Protein AF-A0A6P0HXP1-F1 (afdb_monomer_lite)

Sequence (65 aa):
MRLPKQTPPVKRPDLISPSLAVDVVHGRGEDLVRIRMDLMHGANYNDPAPYNYPTYNQIKFSGWG

Radius of gyration: 26.82 Å; chains: 1; bounding box: 44×51×71 Å

Structure (mmCIF, N/CA/C/O backbone):
data_AF-A0A6P0HXP1-F1
#
_entry.id   AF-A0A6P0HXP1-F1
#
loop_
_atom_site.group_PDB
_atom_site.id
_atom_site.type_symbol
_atom_site.label_atom_id
_atom_site.label_alt_id
_atom_site.label_comp_id
_atom_site.label_asym_id
_atom_site.label_entity_id
_atom_site.label_seq_id
_atom_site.pdbx_PDB_ins_code
_atom_site.Cartn_x
_atom_site.Cartn_y
_atom_site.Cartn_z
_atom_site.occupancy
_atom_site.B_iso_or_equiv
_atom_site.auth_seq_id
_atom_site.auth_comp_id
_atom_site.auth_asym_id
_atom_site.auth_atom_id
_atom_site.pdbx_PDB_model_num
ATOM 1 N N . MET A 1 1 ? -21.815 -38.188 27.722 1.00 64.38 1 MET A N 1
ATOM 2 C CA . MET A 1 1 ? -20.857 -37.161 28.188 1.00 64.38 1 MET A CA 1
ATOM 3 C C . MET A 1 1 ? -21.224 -35.854 27.490 1.00 64.38 1 MET A C 1
ATOM 5 O O . MET A 1 1 ? -21.250 -35.845 26.268 1.00 64.38 1 MET A O 1
ATOM 9 N N . ARG A 1 2 ? -21.641 -34.808 28.218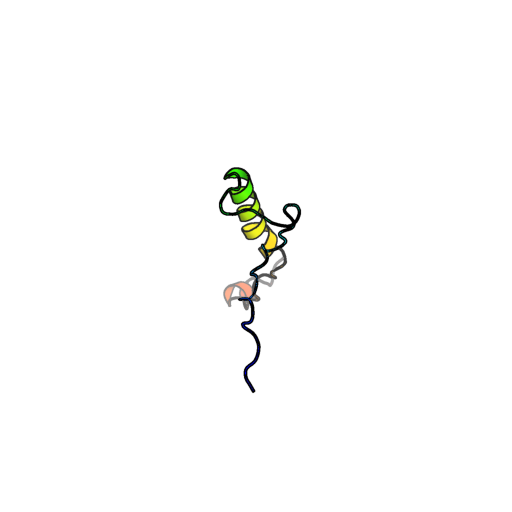 1.00 74.75 2 ARG A N 1
ATOM 10 C CA . ARG A 1 2 ? -22.086 -33.529 27.631 1.00 74.75 2 ARG A CA 1
ATOM 11 C C . ARG A 1 2 ? -21.079 -32.460 28.020 1.00 74.75 2 ARG A C 1
ATOM 13 O O . ARG A 1 2 ? -20.900 -32.205 29.207 1.00 74.75 2 ARG A O 1
ATOM 20 N N . LEU A 1 3 ? -20.405 -31.888 27.029 1.00 81.25 3 LEU A N 1
ATOM 21 C CA . LEU A 1 3 ? -19.461 -30.809 27.278 1.00 81.25 3 LEU A CA 1
ATOM 22 C C . LEU A 1 3 ? -20.225 -29.562 27.757 1.00 81.25 3 LEU A C 1
ATOM 24 O O . LEU A 1 3 ? -21.361 -29.336 27.320 1.00 81.25 3 LEU A O 1
ATOM 28 N N . PRO A 1 4 ? -19.640 -28.771 28.671 1.00 87.38 4 PRO A N 1
ATOM 29 C CA . PRO A 1 4 ? -20.229 -27.513 29.107 1.00 87.38 4 PRO A CA 1
ATOM 30 C C . PRO A 1 4 ? -20.433 -26.569 27.917 1.00 87.38 4 PRO A C 1
ATOM 32 O O . PRO A 1 4 ? -19.745 -26.661 26.899 1.00 87.38 4 PRO A O 1
ATOM 35 N N . LYS A 1 5 ? -21.411 -25.665 28.045 1.00 85.38 5 LYS A N 1
ATOM 36 C CA . LYS A 1 5 ? -21.771 -24.700 27.000 1.00 85.38 5 LYS A CA 1
ATOM 37 C C . LYS A 1 5 ? -20.539 -23.860 26.653 1.00 85.38 5 LYS A C 1
ATOM 39 O O . LYS A 1 5 ? -20.085 -23.070 27.476 1.00 85.38 5 LYS A O 1
ATOM 44 N N . GLN A 1 6 ? -19.995 -24.058 25.456 1.00 86.69 6 GLN A N 1
ATOM 45 C CA . GLN A 1 6 ? -18.848 -23.288 24.989 1.00 86.69 6 GLN A CA 1
ATOM 46 C C . GLN A 1 6 ? -19.297 -21.886 24.579 1.00 86.69 6 GLN A C 1
ATOM 48 O O . GLN A 1 6 ? -20.374 -21.701 24.006 1.00 86.69 6 GLN A O 1
ATOM 53 N N . THR A 1 7 ? -18.482 -20.890 24.905 1.00 84.69 7 THR A N 1
ATOM 54 C CA . THR A 1 7 ? -18.656 -19.521 24.426 1.00 84.69 7 THR A CA 1
ATOM 55 C C . THR A 1 7 ? -18.422 -19.468 22.914 1.00 84.69 7 THR A C 1
ATOM 57 O O . THR A 1 7 ? -17.540 -20.169 22.411 1.00 84.69 7 THR A O 1
ATOM 60 N N . PRO A 1 8 ? 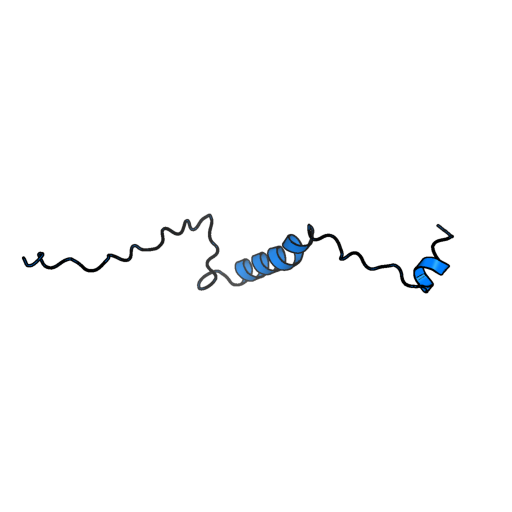-19.195 -18.657 22.166 1.00 83.94 8 PRO A N 1
ATOM 61 C CA . PRO A 1 8 ? -18.946 -18.468 20.745 1.00 83.94 8 PRO A CA 1
ATOM 62 C C . PRO A 1 8 ? -17.541 -17.883 20.525 1.00 83.94 8 PRO A C 1
ATOM 64 O O . PRO A 1 8 ? -17.047 -17.145 21.385 1.00 83.94 8 PRO A O 1
ATOM 67 N N . PRO A 1 9 ? -16.894 -18.181 19.385 1.00 81.69 9 PRO A N 1
ATOM 68 C CA . PRO A 1 9 ? -15.599 -17.608 19.053 1.00 81.69 9 PRO A CA 1
ATOM 69 C C . PRO A 1 9 ? -15.654 -16.079 19.111 1.00 81.69 9 PRO A C 1
ATOM 71 O O . PRO A 1 9 ? -16.485 -15.448 18.459 1.00 81.69 9 PRO A O 1
ATOM 74 N N . VAL A 1 10 ? -14.758 -15.476 19.889 1.00 81.94 10 VAL A N 1
ATOM 75 C CA . VAL A 1 10 ? -14.613 -14.020 19.923 1.00 81.94 10 VAL A CA 1
ATOM 76 C C . VAL A 1 10 ? -13.897 -13.593 18.647 1.00 81.94 10 VAL A C 1
ATOM 78 O O . VAL A 1 10 ? -12.713 -13.887 18.472 1.00 81.94 10 VAL A O 1
ATOM 81 N N . LYS A 1 11 ? -14.599 -12.883 17.758 1.00 77.69 11 LYS A N 1
ATOM 82 C CA . LYS A 1 11 ? -13.960 -12.192 16.635 1.00 77.69 11 LYS A CA 1
ATOM 83 C C . LYS A 1 11 ? -13.250 -10.965 17.204 1.00 77.69 11 LYS A C 1
ATOM 85 O O . LYS A 1 11 ? -13.898 -10.008 17.622 1.00 77.69 11 LYS A O 1
ATOM 90 N N . ARG A 1 12 ? -11.924 -11.037 17.321 1.00 73.38 12 ARG A N 1
ATOM 91 C CA . ARG A 1 12 ? -11.115 -9.892 17.754 1.00 73.38 12 ARG A CA 1
ATOM 92 C C . ARG 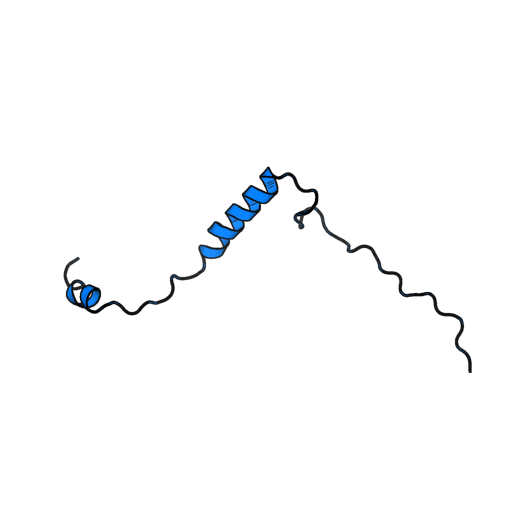A 1 12 ? -11.145 -8.830 16.648 1.00 73.38 12 ARG A C 1
ATOM 94 O O . ARG A 1 12 ? -11.190 -9.220 15.481 1.00 73.38 12 ARG A O 1
ATOM 101 N N . PRO A 1 13 ? -11.134 -7.529 16.983 1.00 79.12 13 PRO A N 1
ATOM 102 C CA . PRO A 1 13 ? -10.863 -6.502 15.989 1.00 79.12 13 PRO A CA 1
ATOM 103 C C . PRO A 1 13 ? -9.537 -6.831 15.310 1.00 79.12 13 PRO A C 1
ATOM 105 O O . PRO A 1 13 ? -8.581 -7.210 15.997 1.00 79.12 13 PRO A O 1
ATOM 108 N N . ASP A 1 14 ? -9.483 -6.704 13.987 1.00 75.38 14 ASP A N 1
ATOM 109 C CA . ASP A 1 14 ? -8.210 -6.791 13.290 1.00 75.38 14 ASP A CA 1
ATOM 110 C C . ASP A 1 14 ? -7.291 -5.718 13.883 1.00 75.38 14 ASP A C 1
ATOM 112 O O . ASP A 1 14 ? -7.662 -4.548 14.008 1.00 75.38 14 ASP A O 1
ATOM 116 N N . LEU A 1 15 ? -6.108 -6.132 14.333 1.00 72.62 15 LEU A N 1
ATOM 117 C CA . LEU A 1 15 ? -5.072 -5.205 14.769 1.00 72.62 15 LEU A CA 1
ATOM 118 C C . LEU A 1 15 ? -4.498 -4.559 13.512 1.00 72.62 15 LEU A C 1
ATOM 120 O O . LEU A 1 15 ? -3.527 -5.036 12.931 1.00 72.62 15 LEU A O 1
ATOM 124 N N . ILE A 1 16 ? -5.150 -3.494 13.062 1.00 69.00 16 ILE A N 1
ATOM 125 C CA . ILE A 1 16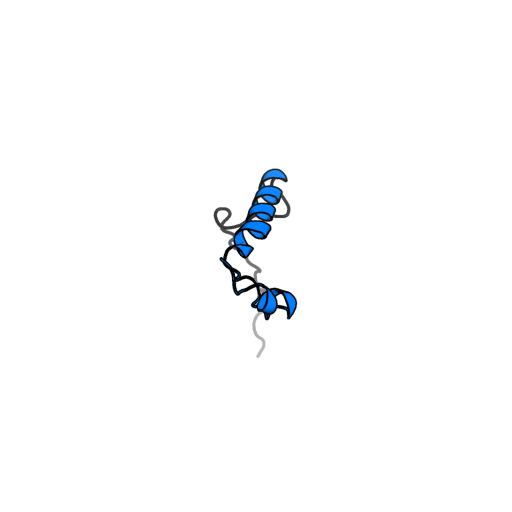 ? -4.679 -2.678 11.952 1.00 69.00 16 ILE A CA 1
ATOM 126 C C . ILE A 1 16 ? -3.641 -1.721 12.531 1.00 69.00 16 ILE A C 1
ATOM 128 O O . ILE A 1 16 ? -3.934 -0.993 13.476 1.00 69.00 16 ILE A O 1
ATOM 132 N N . SER A 1 17 ? -2.425 -1.722 11.987 1.00 74.56 17 SER A N 1
ATOM 133 C CA . SER A 1 17 ? -1.437 -0.683 12.283 1.00 74.56 17 SER A CA 1
ATOM 134 C C . SER A 1 17 ? -1.737 0.517 11.381 1.00 74.56 17 SER A C 1
ATOM 136 O O . SER A 1 17 ? -1.473 0.426 10.181 1.00 74.56 17 SER A O 1
ATOM 138 N N . PRO A 1 18 ? -2.293 1.634 11.894 1.00 68.88 18 PRO A N 1
ATOM 139 C CA . PRO A 1 18 ? -2.745 2.729 11.033 1.00 68.88 18 PRO A CA 1
ATOM 140 C C . PRO A 1 18 ? -1.592 3.402 10.285 1.00 68.88 18 PRO A C 1
ATOM 142 O O . PRO A 1 18 ? -1.787 3.950 9.212 1.00 68.88 18 PRO A O 1
ATOM 145 N N . SER A 1 19 ? -0.370 3.323 10.820 1.00 74.88 19 SER A N 1
ATOM 146 C CA . SER A 1 19 ? 0.836 3.821 10.154 1.00 74.88 19 SER A CA 1
ATOM 147 C C . SER A 1 19 ? 1.291 2.958 8.975 1.00 74.88 19 SER A C 1
ATOM 149 O O . SER A 1 19 ? 2.130 3.399 8.198 1.00 74.88 19 SER A O 1
ATOM 151 N N . LEU A 1 20 ? 0.784 1.728 8.856 1.00 75.56 20 LEU A N 1
ATOM 152 C CA . LEU A 1 20 ? 1.123 0.787 7.783 1.00 75.56 20 LEU A CA 1
ATOM 153 C C . LEU A 1 20 ? -0.063 0.502 6.853 1.00 75.56 20 LEU A C 1
ATOM 155 O O . LEU A 1 20 ? 0.064 -0.304 5.934 1.00 75.56 20 LEU A O 1
ATOM 159 N N . ALA A 1 21 ? -1.218 1.119 7.101 1.00 74.25 21 ALA A N 1
ATOM 160 C CA . ALA A 1 21 ? -2.458 0.834 6.397 1.00 74.25 21 ALA A CA 1
ATOM 161 C C . ALA A 1 21 ? -3.070 2.113 5.819 1.00 74.25 21 ALA A C 1
ATOM 163 O O . ALA A 1 21 ? -2.988 3.187 6.408 1.00 74.25 21 ALA A O 1
ATOM 164 N N . VAL A 1 22 ? -3.713 1.978 4.660 1.00 73.12 22 VAL A N 1
ATOM 165 C CA . VAL A 1 22 ? -4.430 3.065 3.989 1.00 73.12 22 VAL A CA 1
ATOM 166 C C . VAL A 1 22 ? -5.921 2.884 4.248 1.00 73.12 22 VAL A C 1
ATOM 168 O O . VAL A 1 22 ? -6.492 1.865 3.859 1.00 73.12 22 VAL A O 1
ATOM 171 N N . ASP A 1 23 ? -6.560 3.863 4.889 1.00 79.06 23 ASP A N 1
ATOM 172 C CA . ASP A 1 23 ? -8.016 3.868 5.047 1.00 79.06 23 ASP A CA 1
ATOM 173 C C . ASP A 1 23 ? -8.679 4.322 3.741 1.00 79.06 23 ASP A C 1
ATOM 175 O O . ASP A 1 23 ? -8.729 5.507 3.422 1.00 79.06 23 ASP A O 1
ATOM 179 N N . VAL A 1 24 ? -9.191 3.360 2.977 1.00 80.50 24 VAL A N 1
ATOM 180 C CA . VAL A 1 24 ? -9.889 3.602 1.706 1.00 80.50 24 VAL A CA 1
ATOM 181 C C . VAL A 1 24 ? -11.349 4.031 1.873 1.00 80.50 24 VAL A C 1
ATOM 183 O O . VAL A 1 24 ? -11.974 4.414 0.886 1.00 80.50 24 VAL A O 1
ATOM 186 N N . VAL A 1 25 ? -11.905 3.957 3.087 1.00 79.94 25 VAL A N 1
ATOM 187 C CA . VAL A 1 25 ? -13.321 4.250 3.368 1.00 79.94 25 VAL A CA 1
ATOM 188 C C . VAL A 1 25 ? -13.486 5.651 3.952 1.00 79.94 25 VAL A C 1
ATOM 190 O O . VAL A 1 25 ? -14.379 6.383 3.530 1.00 79.94 25 VAL A O 1
ATOM 193 N N . HIS A 1 26 ? -12.619 6.036 4.890 1.00 82.69 26 HIS A N 1
ATOM 194 C CA . HIS A 1 26 ? -12.677 7.337 5.570 1.00 82.69 26 HIS A CA 1
ATOM 195 C C . HIS A 1 26 ? -11.449 8.219 5.306 1.00 82.69 26 HIS A C 1
ATOM 197 O O . HIS A 1 26 ? -11.353 9.317 5.857 1.00 82.69 26 HIS A O 1
ATOM 203 N N . GLY A 1 27 ? -10.501 7.763 4.481 1.00 78.88 27 GLY A N 1
ATOM 204 C CA . GLY A 1 27 ? -9.337 8.553 4.089 1.00 78.88 27 GLY A CA 1
ATOM 205 C C . GLY A 1 27 ? -9.717 9.824 3.328 1.00 78.88 27 GLY A C 1
ATOM 206 O O . GLY A 1 27 ? -10.756 9.905 2.669 1.00 78.88 27 GLY A O 1
ATOM 207 N N . ARG A 1 28 ? -8.852 10.842 3.391 1.00 87.44 28 ARG A N 1
ATOM 208 C CA . ARG A 1 28 ? -9.053 12.076 2.622 1.00 87.44 28 ARG A CA 1
ATOM 209 C C . ARG A 1 28 ? -8.907 11.769 1.133 1.00 87.44 28 ARG A C 1
ATOM 211 O O . ARG A 1 28 ? -7.983 11.065 0.731 1.00 87.44 28 ARG A O 1
ATOM 218 N N . GLY A 1 29 ? -9.777 12.346 0.304 1.00 88.06 29 GLY A N 1
ATOM 219 C CA . GLY A 1 29 ? -9.767 12.101 -1.143 1.00 88.06 29 GLY A CA 1
ATOM 220 C C . GLY A 1 29 ? -8.413 12.388 -1.803 1.00 88.06 29 GLY A C 1
ATOM 221 O O . GLY A 1 29 ? -7.979 11.627 -2.662 1.00 88.06 29 GLY A O 1
ATOM 222 N N . GLU A 1 30 ? -7.709 13.431 -1.357 1.00 87.44 30 GLU A N 1
ATOM 223 C CA . GLU A 1 30 ? -6.372 13.789 -1.852 1.00 87.44 30 GLU A CA 1
ATOM 224 C C . GLU A 1 30 ? -5.332 12.686 -1.603 1.00 87.44 30 GLU A C 1
ATOM 226 O O . GLU A 1 30 ? -4.567 12.345 -2.507 1.00 87.44 30 GLU A O 1
ATOM 231 N N . ASP A 1 31 ? -5.340 12.082 -0.410 1.00 83.44 31 ASP A N 1
ATOM 232 C CA . ASP A 1 31 ? -4.413 11.005 -0.049 1.00 83.44 31 ASP A CA 1
ATOM 233 C C . ASP A 1 31 ? -4.685 9.756 -0.904 1.00 83.44 31 ASP A C 1
ATOM 235 O O . ASP A 1 31 ? -3.757 9.128 -1.415 1.00 83.44 31 ASP A O 1
ATOM 239 N N . LEU A 1 32 ? -5.962 9.435 -1.138 1.00 86.62 32 LEU A N 1
ATOM 240 C CA . LEU A 1 32 ? -6.370 8.300 -1.971 1.00 86.62 32 LEU A CA 1
ATOM 241 C C . LEU A 1 32 ? -5.995 8.490 -3.445 1.00 86.62 32 LEU A C 1
ATOM 243 O O . LEU A 1 32 ? -5.533 7.547 -4.093 1.00 86.62 32 LEU A O 1
ATOM 247 N N . VAL A 1 33 ? -6.162 9.703 -3.982 1.00 88.31 33 VAL A N 1
ATOM 248 C CA . VAL A 1 33 ? -5.747 10.033 -5.354 1.00 88.31 33 VAL A CA 1
ATOM 249 C C . VAL A 1 33 ? -4.235 9.921 -5.493 1.00 88.31 33 VAL A C 1
ATOM 251 O O . VAL A 1 33 ? -3.764 9.303 -6.448 1.00 88.31 33 VAL A O 1
ATOM 254 N N . ARG A 1 34 ? -3.471 10.455 -4.535 1.00 85.94 34 ARG A N 1
ATOM 255 C CA . ARG A 1 34 ? -2.009 10.352 -4.536 1.00 85.94 34 ARG A CA 1
ATOM 256 C C . ARG A 1 34 ? -1.547 8.896 -4.531 1.00 85.94 34 ARG A C 1
ATOM 258 O O . ARG A 1 34 ? -0.791 8.509 -5.413 1.00 85.94 34 ARG A O 1
ATOM 265 N N . ILE A 1 35 ? -2.069 8.080 -3.614 1.00 84.31 35 ILE A N 1
ATOM 266 C CA . ILE A 1 35 ? -1.737 6.648 -3.526 1.00 84.31 35 ILE A CA 1
ATOM 267 C C . ILE A 1 35 ? -2.094 5.922 -4.825 1.00 84.31 35 ILE A C 1
ATOM 269 O O . ILE A 1 35 ? -1.321 5.100 -5.310 1.00 84.31 35 ILE A O 1
ATOM 273 N N . ARG A 1 36 ? -3.238 6.242 -5.438 1.00 84.12 36 ARG A N 1
ATOM 274 C CA . ARG A 1 36 ? -3.613 5.678 -6.738 1.00 84.12 36 ARG A CA 1
ATOM 275 C C . ARG A 1 36 ? -2.623 6.057 -7.837 1.00 84.12 36 ARG A C 1
ATOM 277 O O . ARG A 1 36 ? -2.282 5.199 -8.646 1.00 84.12 36 ARG A O 1
ATOM 284 N N . MET A 1 37 ? -2.181 7.311 -7.894 1.00 84.88 37 MET A N 1
ATOM 285 C CA . MET A 1 37 ? -1.192 7.747 -8.884 1.00 84.88 37 MET A CA 1
ATOM 286 C C . MET A 1 37 ? 0.154 7.056 -8.660 1.00 84.88 37 MET A C 1
ATOM 288 O O . MET A 1 37 ? 0.727 6.556 -9.630 1.00 84.88 37 MET A O 1
ATOM 292 N N . ASP A 1 38 ? 0.591 6.949 -7.402 1.00 82.31 38 ASP A N 1
ATOM 293 C CA . ASP A 1 38 ? 1.814 6.248 -7.002 1.00 82.31 38 ASP A CA 1
ATOM 294 C C . ASP A 1 38 ? 1.748 4.755 -7.358 1.00 82.31 38 ASP A C 1
ATOM 296 O O . ASP A 1 38 ? 2.717 4.209 -7.869 1.00 82.31 38 ASP A O 1
ATOM 300 N N . LEU A 1 39 ? 0.605 4.088 -7.177 1.00 78.44 39 LEU A N 1
ATOM 301 C CA . LEU A 1 39 ? 0.433 2.687 -7.579 1.00 78.44 39 LEU A CA 1
ATOM 302 C C . LEU A 1 39 ? 0.398 2.521 -9.104 1.00 78.44 39 LEU A C 1
ATOM 304 O O . LEU A 1 39 ? 1.079 1.653 -9.638 1.00 78.44 39 LEU A O 1
ATOM 308 N N . MET A 1 40 ? -0.361 3.353 -9.820 1.00 78.81 40 MET A N 1
ATOM 309 C CA . MET A 1 40 ? -0.531 3.221 -11.274 1.00 78.81 40 MET A CA 1
ATOM 310 C C . MET A 1 40 ? 0.733 3.588 -12.062 1.00 78.81 40 MET A C 1
ATOM 312 O O . MET A 1 40 ? 0.981 3.005 -13.114 1.00 78.81 40 MET A O 1
ATOM 316 N N . HIS A 1 41 ? 1.528 4.546 -11.582 1.00 77.12 41 HIS A N 1
ATOM 317 C CA . HIS A 1 41 ? 2.796 4.913 -12.222 1.00 77.12 41 HIS A CA 1
ATOM 318 C C . HIS A 1 41 ? 3.972 4.142 -11.623 1.00 77.12 41 HIS A C 1
ATOM 320 O O . HIS A 1 41 ? 4.819 3.641 -12.355 1.00 77.12 41 HIS A O 1
ATOM 326 N N . GLY A 1 42 ? 4.019 4.032 -10.295 1.00 65.62 42 GLY A N 1
ATOM 327 C CA . GLY A 1 42 ? 5.143 3.479 -9.546 1.00 65.62 42 GLY A CA 1
ATOM 328 C C . GLY A 1 42 ? 5.295 1.968 -9.673 1.00 65.62 42 GLY A C 1
ATOM 329 O O . GLY A 1 42 ? 6.410 1.481 -9.857 1.00 65.62 42 GLY A O 1
ATOM 330 N N . ALA A 1 43 ? 4.186 1.222 -9.622 1.00 61.34 43 ALA A N 1
ATOM 331 C CA . ALA A 1 43 ? 4.228 -0.240 -9.704 1.00 61.34 43 ALA A CA 1
ATOM 332 C C . ALA A 1 43 ? 4.658 -0.749 -11.090 1.00 61.34 43 ALA A C 1
ATOM 334 O O . ALA A 1 43 ? 5.134 -1.874 -11.203 1.00 61.34 43 ALA A O 1
ATOM 335 N N . ASN A 1 44 ? 4.545 0.093 -12.121 1.00 61.47 44 ASN A N 1
ATOM 336 C CA . ASN A 1 44 ? 4.888 -0.250 -13.498 1.00 61.47 44 ASN A CA 1
ATOM 337 C C . ASN A 1 44 ? 6.331 0.120 -13.884 1.00 61.47 44 ASN A C 1
ATOM 339 O O . ASN A 1 44 ? 6.774 -0.273 -14.957 1.00 61.47 44 ASN A O 1
ATOM 343 N N . TYR A 1 45 ? 7.097 0.832 -13.043 1.00 63.72 45 TYR A N 1
ATOM 344 C CA . TYR A 1 45 ? 8.499 1.151 -13.374 1.00 63.72 45 TYR A CA 1
ATOM 345 C C . TYR A 1 45 ? 9.410 -0.081 -13.417 1.00 63.72 45 TYR A C 1
ATOM 347 O O . TYR A 1 45 ? 10.410 -0.070 -14.130 1.00 63.72 45 TYR A O 1
ATOM 355 N N . ASN A 1 46 ? 9.077 -1.126 -12.657 1.00 64.25 46 ASN A N 1
ATOM 356 C CA . ASN A 1 46 ? 9.850 -2.367 -12.609 1.00 64.25 46 ASN A CA 1
ATOM 357 C C . ASN A 1 46 ? 9.292 -3.464 -13.523 1.00 64.25 46 ASN A C 1
ATOM 359 O O . ASN A 1 46 ? 9.860 -4.555 -13.542 1.00 64.25 46 ASN A O 1
ATOM 363 N N . ASP A 1 47 ? 8.201 -3.206 -14.252 1.00 65.50 47 ASP A N 1
ATOM 364 C CA . ASP A 1 47 ? 7.703 -4.151 -15.247 1.00 65.50 47 ASP A CA 1
ATOM 365 C C . ASP A 1 47 ? 8.493 -3.927 -16.546 1.00 65.50 47 ASP A C 1
ATOM 367 O O . ASP A 1 47 ? 8.370 -2.860 -17.161 1.00 65.50 47 ASP A O 1
ATOM 371 N N . PRO A 1 48 ? 9.386 -4.853 -16.948 1.00 67.56 48 PRO A N 1
ATOM 372 C CA . PRO A 1 48 ? 10.079 -4.706 -18.214 1.00 67.56 48 PRO A CA 1
ATOM 373 C C . PRO A 1 48 ? 9.036 -4.640 -19.328 1.00 67.56 48 PRO A C 1
ATOM 375 O O . PRO A 1 48 ? 8.112 -5.450 -19.371 1.00 67.56 48 PRO A O 1
ATOM 378 N N . ALA A 1 49 ? 9.194 -3.683 -20.246 1.00 68.56 49 ALA A N 1
ATOM 379 C CA . ALA A 1 49 ? 8.318 -3.594 -21.405 1.00 68.56 49 ALA A CA 1
ATOM 380 C C . ALA A 1 49 ? 8.210 -4.983 -22.065 1.00 68.56 49 ALA A C 1
ATOM 382 O O . ALA A 1 49 ? 9.247 -5.633 -22.262 1.00 68.56 49 ALA A O 1
ATOM 383 N N . PRO A 1 50 ? 6.992 -5.462 -22.385 1.00 66.44 50 PRO A N 1
ATOM 384 C CA . PRO A 1 50 ? 6.815 -6.790 -22.948 1.00 66.44 50 PRO A CA 1
ATOM 385 C C . PRO A 1 50 ? 7.692 -6.922 -24.189 1.00 66.44 50 PRO A C 1
ATOM 387 O O . PRO A 1 50 ? 7.665 -6.064 -25.077 1.00 66.44 50 PRO A O 1
ATOM 390 N N . TYR A 1 51 ? 8.503 -7.982 -24.226 1.00 70.25 51 TYR A N 1
ATOM 391 C CA . TYR A 1 51 ? 9.374 -8.251 -25.360 1.00 70.25 51 TYR A CA 1
ATOM 392 C C . TYR A 1 51 ? 8.508 -8.507 -26.596 1.00 70.25 51 TYR A C 1
ATOM 394 O O . TYR A 1 51 ? 7.941 -9.585 -26.770 1.00 70.25 51 TYR A O 1
ATOM 402 N N . ASN A 1 52 ? 8.395 -7.494 -27.450 1.00 76.94 52 ASN A N 1
ATOM 403 C CA . ASN A 1 52 ? 7.758 -7.602 -28.750 1.00 76.94 52 ASN A CA 1
ATOM 404 C C . ASN A 1 52 ? 8.831 -7.882 -29.793 1.00 76.94 52 ASN A C 1
ATOM 406 O O . ASN A 1 52 ? 9.803 -7.132 -29.911 1.00 76.94 52 ASN A O 1
ATOM 410 N N . TYR A 1 53 ? 8.636 -8.945 -30.576 1.00 78.44 53 TYR A N 1
ATOM 411 C CA . TYR A 1 53 ? 9.486 -9.195 -31.732 1.00 78.44 53 TYR A CA 1
ATOM 412 C C . TYR A 1 53 ? 9.463 -7.971 -32.656 1.00 78.44 53 TYR A C 1
ATOM 414 O O . TYR A 1 53 ? 8.384 -7.424 -32.917 1.00 78.44 53 TYR A O 1
ATOM 422 N N . PRO A 1 54 ? 10.626 -7.534 -33.164 1.00 75.25 54 PRO A N 1
ATOM 423 C CA . PRO A 1 54 ? 10.670 -6.421 -34.090 1.00 75.25 54 PRO A CA 1
ATOM 424 C C . PRO A 1 54 ? 9.851 -6.761 -35.338 1.00 75.25 54 PRO A C 1
ATOM 426 O O . PRO A 1 54 ? 9.952 -7.846 -35.912 1.00 75.25 54 PRO A O 1
ATOM 429 N N . THR A 1 55 ? 9.017 -5.816 -35.759 1.00 77.75 55 THR A N 1
ATOM 430 C CA . THR A 1 55 ? 8.268 -5.913 -37.013 1.00 77.75 55 THR A CA 1
ATOM 431 C C . THR A 1 55 ? 9.228 -5.972 -38.201 1.00 77.75 55 THR A C 1
ATOM 433 O O . THR A 1 55 ? 10.352 -5.473 -38.136 1.00 77.75 55 THR A O 1
ATOM 436 N N . TYR A 1 56 ? 8.767 -6.513 -39.333 1.00 76.00 56 TYR A N 1
ATOM 437 C CA . TYR A 1 56 ? 9.553 -6.550 -40.574 1.00 76.00 56 TYR A CA 1
ATOM 438 C C . TYR A 1 56 ? 10.143 -5.175 -40.944 1.00 76.00 56 TYR A C 1
ATOM 440 O O . TYR A 1 56 ? 11.296 -5.082 -41.359 1.00 76.00 56 TYR A O 1
ATOM 448 N N . ASN A 1 57 ? 9.389 -4.093 -40.715 1.00 77.69 57 ASN A N 1
ATOM 449 C CA . ASN A 1 57 ? 9.865 -2.728 -40.936 1.00 77.69 57 ASN A CA 1
ATOM 450 C C . ASN A 1 57 ? 10.981 -2.335 -39.956 1.00 77.69 57 ASN A C 1
ATOM 452 O O 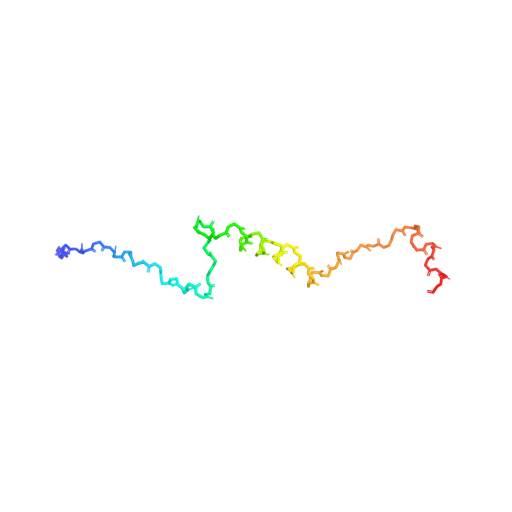. ASN A 1 57 ? 11.977 -1.764 -40.384 1.00 77.69 57 ASN A O 1
ATOM 456 N N . GLN A 1 58 ? 10.866 -2.672 -38.669 1.00 75.12 58 GLN A N 1
ATOM 457 C CA . GLN A 1 58 ? 11.915 -2.388 -37.682 1.00 75.12 58 GLN A CA 1
ATOM 458 C C . GLN A 1 58 ? 13.220 -3.128 -38.001 1.00 75.12 58 GLN A C 1
ATOM 460 O O . GLN A 1 58 ? 14.281 -2.524 -37.910 1.00 75.12 58 GLN A O 1
ATOM 465 N N . ILE A 1 59 ? 13.147 -4.384 -38.455 1.00 75.56 59 ILE A N 1
ATOM 466 C CA . ILE A 1 59 ? 14.324 -5.156 -38.897 1.00 75.56 59 ILE A CA 1
ATOM 467 C C . ILE A 1 59 ? 14.940 -4.538 -40.162 1.00 75.56 59 ILE A C 1
ATOM 469 O O . ILE A 1 59 ? 16.156 -4.479 -40.312 1.00 75.56 59 ILE A O 1
ATOM 473 N N . LYS A 1 60 ? 14.105 -4.044 -41.082 1.00 77.31 60 LYS A N 1
ATOM 474 C CA . LYS A 1 60 ? 14.563 -3.428 -42.334 1.00 77.31 60 LYS A CA 1
ATOM 475 C C . LYS A 1 60 ? 15.308 -2.105 -42.112 1.00 77.31 60 LYS A C 1
ATOM 477 O O . LYS A 1 60 ? 16.198 -1.783 -42.894 1.00 77.31 60 LYS A O 1
ATOM 482 N N . PHE A 1 61 ? 14.947 -1.348 -41.075 1.00 70.00 61 PHE A N 1
ATOM 483 C CA . PHE A 1 61 ? 15.557 -0.053 -40.753 1.00 70.00 61 PHE A CA 1
ATOM 484 C C . PHE A 1 61 ? 16.594 -0.110 -39.618 1.00 70.00 61 PHE A C 1
ATOM 486 O O . PHE A 1 61 ? 17.256 0.894 -39.377 1.00 70.00 61 PHE A O 1
ATOM 493 N N . SER A 1 62 ? 16.815 -1.258 -38.960 1.00 65.69 62 SER A N 1
ATOM 494 C CA . SER A 1 62 ? 17.771 -1.400 -37.841 1.00 65.69 62 SER A CA 1
ATOM 495 C C . SER A 1 62 ? 19.254 -1.377 -38.252 1.00 65.69 62 SER A C 1
ATOM 497 O O . SER A 1 62 ? 20.111 -1.813 -37.490 1.00 65.69 62 SER A O 1
ATOM 499 N N . GLY A 1 63 ? 19.562 -0.929 -39.470 1.00 62.19 63 GLY A N 1
ATOM 500 C CA . GLY A 1 63 ? 20.908 -0.911 -40.044 1.00 62.19 63 GLY A CA 1
ATOM 501 C C . GLY A 1 63 ? 21.591 0.457 -40.074 1.00 62.19 63 GLY A C 1
ATOM 502 O O . GLY A 1 63 ? 22.666 0.541 -40.657 1.00 62.19 63 GLY A O 1
ATOM 503 N N . TRP A 1 64 ? 21.002 1.516 -39.507 1.00 49.84 64 TRP A N 1
ATOM 504 C CA . TRP A 1 64 ? 21.592 2.863 -39.478 1.00 49.84 64 TRP A CA 1
ATOM 505 C C . TRP A 1 64 ? 21.284 3.569 -38.147 1.00 49.84 64 TRP A C 1
ATOM 507 O O . TRP A 1 64 ? 20.137 3.950 -37.911 1.00 49.84 64 TRP A O 1
ATOM 517 N N . GLY A 1 65 ? 22.315 3.754 -37.313 1.00 44.16 65 GLY A N 1
ATOM 518 C CA . GLY A 1 65 ? 22.272 4.496 -36.046 1.00 44.16 65 GLY A CA 1
ATOM 519 C C . GLY A 1 65 ? 23.047 3.813 -34.936 1.00 44.16 65 GLY A C 1
ATOM 520 O O . GLY A 1 65 ? 22.398 3.065 -34.178 1.00 44.16 65 GLY A O 1
#

Secondary structure (DSSP, 8-state):
-----PPPP--PPP---TTT---TTTS-HHHHHHHHHHHHHHTTTTSPPP-PPPPHHHHHHTT--

Foldseek 3Di:
DDDPDDDPDDPDPPPDPPVVDDDPPPDDPVVVVVVVVCCVPVVCPPPPDPDDDDDPVRVVPVPDD

pLDDT: mean 75.62, std 9.0, range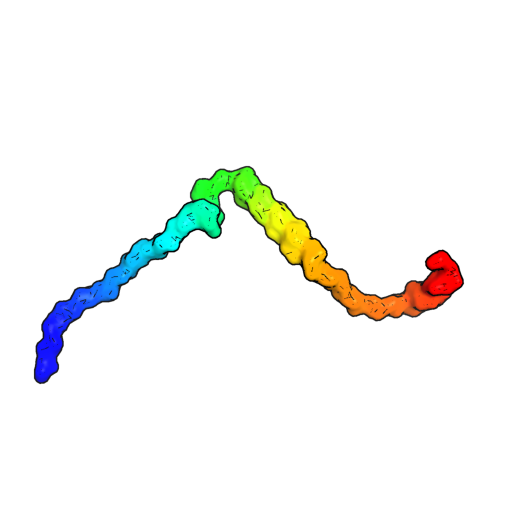 [44.16, 88.31]